Protein AF-X1L4B9-F1 (afdb_monomer)

Nearest PDB structures (foldseek):
  5mqf-assembly1_O  TM=1.848E-01  e=9.489E+00  Homo sapiens

Mean predicted aligned error: 4.22 Å

Foldseek 3Di:
DCVVVPDPDDDDDPVCVVVCVVPPVVSDDDDDDPDDDDDDDPCPDPPNVDPVVVVVVVVVDDPVCCVVPPD

Radius of gyration: 18.94 Å; Cα contacts (8 Å, |Δi|>4): 24; chains: 1; bounding box: 44×21×47 Å

Secondary structure (DSSP, 8-state):
-GGGTS-S-----HHHHHHHHHH-TTT------S--------TTSTTTTSHHHHHHHHHH--HHHHHHHT-

InterPro domains:
  IPR000914 Solute-binding protein family 5 domain [PF00496] (3-70)

pLDDT: mean 93.83, std 4.75, range [66.06, 98.44]

Sequence (71 aa):
AYLNNEIYVSDINPGQLAYATEFIPEELHSTPSFHVFYLTFDTTKPPFNDVRVRQAFNHAMDREEMCSTVL

Solvent-accessible surface area (backbone atoms only — not comparable to full-atom values): 4847 Å² total; per-residue (Å²): 90,56,96,72,72,72,43,96,78,76,90,80,54,68,90,47,44,66,57,40,61,74,76,41,50,91,79,61,81,86,73,93,69,103,71,85,91,81,89,86,73,63,58,86,41,87,70,44,46,42,63,66,53,52,48,50,54,60,72,70,53,62,64,66,61,45,57,73,74,77,90

Organism: NCBI:txid412755

Structure (mmCIF, N/CA/C/O backbone):
data_AF-X1L4B9-F1
#
_entry.id   AF-X1L4B9-F1
#
loop_
_atom_site.group_PDB
_atom_site.id
_atom_site.type_symbol
_atom_site.label_atom_id
_atom_site.label_alt_id
_atom_site.label_comp_id
_atom_site.label_asym_id
_atom_site.label_entity_id
_atom_site.label_seq_id
_atom_site.pdbx_PDB_ins_code
_atom_site.Cartn_x
_atom_site.Cartn_y
_atom_site.Cartn_z
_atom_site.occupancy
_atom_site.B_iso_or_equiv
_atom_site.auth_seq_id
_atom_site.auth_comp_id
_atom_site.auth_asym_id
_atom_site.auth_atom_id
_atom_site.pdbx_PDB_model_num
ATOM 1 N N . ALA A 1 1 ? 24.247 -1.036 -11.450 1.00 89.12 1 ALA A N 1
ATOM 2 C CA . ALA A 1 1 ? 24.374 -2.495 -11.573 1.00 89.12 1 ALA A CA 1
ATOM 3 C C . ALA A 1 1 ? 23.563 -3.042 -12.739 1.00 89.12 1 ALA A C 1
ATOM 5 O O . ALA A 1 1 ? 24.183 -3.444 -13.711 1.00 89.12 1 ALA A O 1
ATOM 6 N N . TYR A 1 2 ? 22.221 -3.002 -12.704 1.00 94.31 2 TYR A N 1
ATOM 7 C CA . TYR A 1 2 ? 21.393 -3.594 -13.771 1.00 94.31 2 TYR A CA 1
ATOM 8 C C . TYR A 1 2 ? 21.730 -3.044 -15.166 1.00 94.31 2 TYR A C 1
ATOM 10 O O . TYR A 1 2 ? 22.206 -3.783 -16.015 1.00 94.31 2 TYR A O 1
ATOM 18 N N . LEU A 1 3 ? 21.661 -1.719 -15.342 1.00 93.12 3 LEU A N 1
ATOM 19 C CA . LEU A 1 3 ? 21.996 -1.049 -16.611 1.00 93.12 3 LEU A CA 1
ATOM 20 C C . LEU A 1 3 ? 23.465 -1.210 -17.057 1.00 93.12 3 LEU A C 1
ATOM 22 O O . LEU A 1 3 ? 23.795 -0.929 -18.203 1.00 93.12 3 LEU A O 1
ATOM 26 N N . ASN A 1 4 ? 24.350 -1.661 -16.162 1.00 95.81 4 ASN A N 1
ATOM 27 C CA . ASN A 1 4 ? 25.752 -1.955 -16.478 1.00 95.81 4 ASN A CA 1
ATOM 28 C C . ASN A 1 4 ? 25.979 -3.449 -16.778 1.00 95.81 4 ASN A C 1
ATOM 30 O O . ASN A 1 4 ? 27.126 -3.879 -16.860 1.00 95.81 4 ASN A O 1
ATOM 34 N N . ASN A 1 5 ? 24.914 -4.250 -16.903 1.00 95.12 5 ASN A N 1
ATOM 35 C CA . ASN A 1 5 ? 24.961 -5.708 -17.061 1.00 95.12 5 ASN A CA 1
ATOM 36 C C . ASN A 1 5 ? 25.663 -6.448 -15.906 1.00 95.12 5 ASN A C 1
ATOM 38 O O . ASN A 1 5 ? 26.188 -7.544 -16.085 1.00 95.12 5 ASN A O 1
ATOM 42 N N . GLU A 1 6 ? 25.686 -5.863 -14.706 1.00 97.69 6 GLU A N 1
ATOM 43 C CA . GLU A 1 6 ? 26.291 -6.490 -13.520 1.00 97.69 6 GLU A CA 1
ATOM 44 C C . GLU A 1 6 ? 25.306 -7.427 -12.798 1.00 97.69 6 GLU A C 1
ATOM 46 O O . GLU A 1 6 ? 25.726 -8.313 -12.056 1.00 97.69 6 GLU A O 1
ATOM 51 N N . ILE A 1 7 ? 23.997 -7.233 -13.004 1.00 96.25 7 ILE A N 1
ATOM 52 C CA . ILE A 1 7 ? 22.912 -8.053 -12.442 1.00 96.25 7 ILE A CA 1
ATOM 53 C C . ILE A 1 7 ? 21.801 -8.245 -13.479 1.00 96.25 7 ILE A C 1
ATOM 55 O O . ILE A 1 7 ? 21.562 -7.361 -14.295 1.00 96.25 7 ILE A O 1
ATOM 59 N N . TYR A 1 8 ? 21.109 -9.384 -13.411 1.00 94.94 8 TYR A N 1
ATOM 60 C CA . TYR A 1 8 ? 20.092 -9.785 -14.396 1.00 94.94 8 TYR A CA 1
ATOM 61 C C . TYR A 1 8 ? 18.663 -9.367 -14.052 1.00 94.94 8 TYR A C 1
ATOM 63 O O . TYR A 1 8 ? 17.804 -9.404 -14.924 1.00 94.94 8 TYR A O 1
ATOM 71 N N . VAL A 1 9 ? 18.386 -9.036 -12.789 1.00 94.31 9 VAL A N 1
ATOM 72 C CA . VAL A 1 9 ? 17.065 -8.607 -12.308 1.00 94.31 9 VAL A CA 1
ATOM 73 C C . VAL A 1 9 ? 17.276 -7.598 -11.186 1.00 94.31 9 VAL A C 1
ATOM 75 O O . VAL A 1 9 ? 18.187 -7.756 -10.371 1.00 94.31 9 VAL A O 1
ATOM 78 N N . SER A 1 10 ? 16.442 -6.566 -11.149 1.00 94.06 10 SER A N 1
ATOM 79 C CA . SER A 1 10 ? 16.371 -5.603 -10.055 1.00 94.06 10 SER A CA 1
ATOM 80 C C . SER A 1 10 ? 14.925 -5.188 -9.857 1.00 94.06 10 SER A C 1
ATOM 82 O O . SER A 1 10 ? 14.206 -4.993 -10.835 1.00 94.06 10 SER A O 1
ATOM 84 N N . ASP A 1 11 ? 14.532 -4.974 -8.606 1.00 93.00 11 ASP A N 1
ATOM 85 C CA . ASP A 1 11 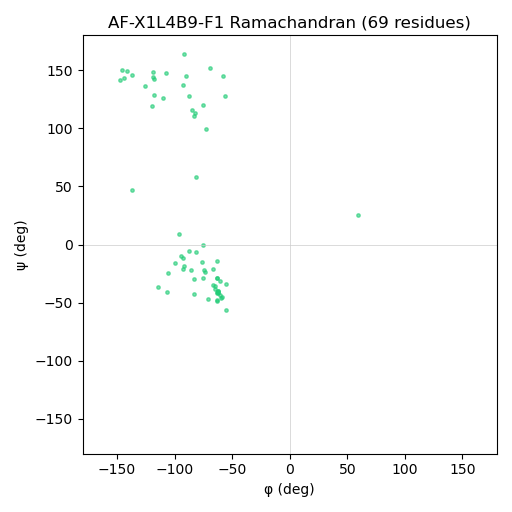? 13.320 -4.216 -8.321 1.00 93.00 11 ASP A CA 1
ATOM 86 C C . ASP A 1 11 ? 13.539 -2.744 -8.697 1.00 93.00 11 ASP A C 1
ATOM 88 O O . ASP A 1 11 ? 14.668 -2.235 -8.651 1.00 93.00 11 ASP A O 1
ATOM 92 N N . ILE A 1 12 ? 12.453 -2.060 -9.050 1.00 91.44 12 ILE A N 1
ATOM 93 C CA . ILE A 1 12 ? 12.428 -0.612 -9.267 1.00 91.44 12 ILE A CA 1
ATOM 94 C C . ILE A 1 12 ? 11.464 0.035 -8.275 1.00 91.44 12 ILE A C 1
ATOM 96 O O . ILE A 1 12 ? 10.462 -0.563 -7.882 1.00 91.44 12 ILE A O 1
ATOM 100 N N . ASN A 1 13 ? 11.757 1.265 -7.862 1.00 90.25 13 ASN A N 1
ATOM 101 C CA . ASN A 1 13 ? 10.818 2.070 -7.078 1.00 90.25 13 ASN A CA 1
ATOM 102 C C . ASN A 1 13 ? 9.940 2.950 -7.997 1.00 90.25 13 ASN A C 1
ATOM 104 O O . ASN A 1 13 ? 10.313 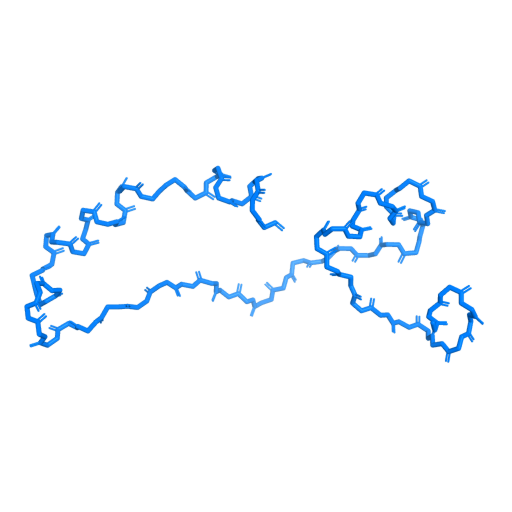3.172 -9.154 1.00 90.25 13 ASN A O 1
ATOM 108 N N . PRO A 1 14 ? 8.816 3.507 -7.502 1.00 87.75 14 PRO A N 1
ATOM 109 C CA . PRO A 1 14 ? 7.916 4.327 -8.321 1.00 87.75 14 PRO A CA 1
ATOM 110 C C . PRO A 1 14 ? 8.597 5.516 -9.020 1.00 87.75 14 PRO A C 1
ATOM 112 O O . PRO A 1 14 ? 8.276 5.833 -10.162 1.00 87.75 14 PRO A O 1
ATOM 115 N N . GLY A 1 15 ? 9.610 6.132 -8.399 1.00 90.25 15 GLY A N 1
ATOM 116 C CA . GLY A 1 15 ? 10.360 7.243 -9.000 1.00 90.25 15 GLY A CA 1
ATOM 117 C C . GLY A 1 15 ? 11.191 6.850 -10.228 1.00 90.25 15 GLY A C 1
ATOM 118 O O . GLY A 1 15 ? 11.530 7.704 -11.044 1.00 90.25 15 GLY A O 1
ATOM 119 N N . GLN A 1 16 ? 11.508 5.565 -10.387 1.00 93.31 16 GLN A N 1
ATOM 120 C CA . GLN A 1 16 ? 12.231 5.027 -11.542 1.00 93.31 16 GLN A CA 1
ATOM 121 C C . GLN A 1 16 ? 11.291 4.536 -12.650 1.00 93.31 16 GLN A C 1
ATOM 123 O O . GLN A 1 16 ? 11.754 4.284 -13.762 1.00 93.31 16 GLN A O 1
ATOM 128 N N . LEU A 1 17 ? 9.988 4.419 -12.373 1.00 92.00 17 LEU A N 1
ATOM 129 C CA . LEU A 1 17 ? 9.017 3.842 -13.299 1.00 92.00 17 LEU A CA 1
ATOM 130 C C . LEU A 1 17 ? 8.908 4.645 -14.597 1.00 92.00 17 LEU A C 1
ATOM 132 O O . LEU A 1 17 ? 8.890 4.051 -15.672 1.00 92.00 17 LEU A O 1
ATOM 136 N N . ALA A 1 18 ? 8.897 5.979 -14.512 1.00 92.88 18 ALA A N 1
ATOM 137 C CA . ALA A 1 18 ? 8.843 6.846 -15.690 1.00 92.88 18 ALA A CA 1
ATOM 138 C C . ALA A 1 18 ? 10.043 6.607 -16.622 1.00 92.88 18 ALA A C 1
ATOM 140 O O . ALA A 1 18 ? 9.867 6.396 -17.818 1.00 92.88 18 ALA A O 1
ATOM 141 N N . TYR A 1 19 ? 11.251 6.541 -16.054 1.00 94.88 19 TYR A N 1
ATOM 142 C CA . TYR A 1 19 ? 12.466 6.238 -16.808 1.00 94.88 19 TYR A CA 1
ATOM 143 C C . TYR A 1 19 ? 12.420 4.833 -17.422 1.00 94.88 19 TYR A C 1
ATOM 145 O O . TYR A 1 19 ? 12.680 4.674 -18.611 1.00 94.88 19 TYR A O 1
ATOM 153 N N . ALA A 1 20 ? 12.069 3.812 -16.635 1.00 95.06 20 ALA A N 1
ATOM 154 C CA . ALA A 1 20 ? 12.031 2.434 -17.118 1.00 95.06 20 ALA A CA 1
ATOM 155 C C . ALA A 1 20 ? 11.009 2.252 -18.253 1.00 95.06 20 ALA A C 1
ATOM 157 O O . ALA A 1 20 ? 11.299 1.591 -19.246 1.00 95.06 20 ALA A O 1
ATOM 158 N N . THR A 1 21 ? 9.849 2.902 -18.135 1.00 95.12 21 THR A N 1
ATOM 159 C CA . THR A 1 21 ? 8.788 2.875 -19.151 1.00 95.12 21 THR A CA 1
ATOM 160 C C . THR A 1 21 ? 9.227 3.540 -20.456 1.00 95.12 21 THR A C 1
ATOM 162 O O . THR A 1 21 ? 8.841 3.086 -21.528 1.00 95.12 21 THR A O 1
ATOM 165 N N . GLU A 1 22 ? 10.029 4.604 -20.391 1.00 97.19 22 GLU A N 1
ATOM 166 C CA . GLU A 1 22 ? 10.475 5.331 -21.583 1.00 97.19 22 GLU A CA 1
ATOM 167 C C . GLU A 1 22 ? 11.687 4.677 -22.262 1.00 97.19 22 GLU A C 1
ATOM 169 O O . GLU A 1 22 ? 11.722 4.569 -23.487 1.00 97.19 22 GLU A O 1
ATOM 174 N N . PHE A 1 23 ? 12.676 4.226 -21.486 1.00 96.06 23 PHE A N 1
ATOM 175 C CA . PHE A 1 23 ? 13.988 3.850 -22.025 1.00 96.06 23 PHE A CA 1
ATOM 176 C C . PHE A 1 23 ? 14.254 2.343 -22.091 1.00 96.06 23 PHE A C 1
ATOM 178 O O . PHE A 1 23 ? 15.075 1.928 -22.906 1.00 96.06 23 PHE A O 1
ATOM 185 N N . ILE A 1 24 ? 13.587 1.527 -21.268 1.00 95.62 24 ILE A N 1
ATOM 186 C CA . ILE A 1 24 ? 13.753 0.060 -21.239 1.00 95.62 24 ILE A CA 1
ATOM 187 C C . ILE A 1 24 ? 12.404 -0.690 -21.120 1.00 95.62 24 ILE A C 1
ATOM 189 O O . ILE A 1 24 ? 12.275 -1.608 -20.307 1.00 95.62 24 ILE A O 1
ATOM 193 N N . PRO A 1 25 ? 11.373 -0.340 -21.917 1.00 96.19 25 PRO A N 1
ATOM 194 C CA . PRO A 1 25 ? 10.025 -0.891 -21.747 1.00 96.19 25 PRO A CA 1
ATOM 195 C C . PRO A 1 25 ? 9.941 -2.407 -21.957 1.00 96.19 25 PRO A C 1
ATOM 197 O O . PRO A 1 25 ? 9.083 -3.054 -21.365 1.00 9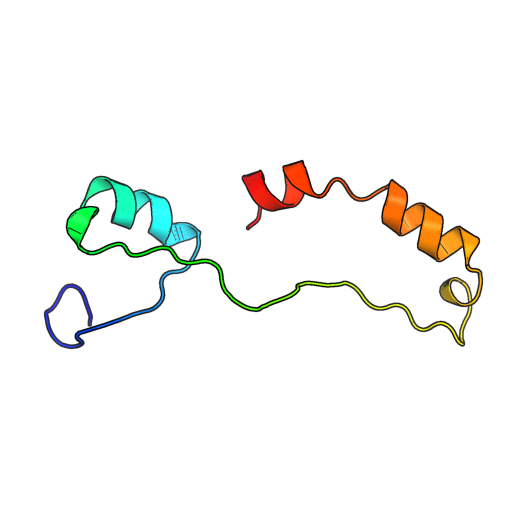6.19 25 PRO A O 1
ATOM 200 N N . GLU A 1 26 ? 10.816 -2.983 -22.787 1.00 96.62 26 GLU A N 1
ATOM 201 C CA . GLU A 1 26 ? 10.821 -4.424 -23.082 1.00 96.62 26 GLU A CA 1
ATOM 202 C C . GLU A 1 26 ? 11.360 -5.274 -21.920 1.00 96.62 26 GLU A C 1
ATOM 204 O O . GLU A 1 26 ? 11.020 -6.451 -21.809 1.00 96.62 26 GLU A O 1
ATOM 209 N N . GLU A 1 27 ? 12.168 -4.674 -21.042 1.00 95.31 27 GLU A N 1
ATOM 210 C CA . GLU A 1 27 ? 12.756 -5.320 -19.860 1.00 95.31 27 GLU A CA 1
ATOM 211 C C . GLU A 1 27 ? 11.908 -5.092 -18.594 1.00 95.31 27 GLU A C 1
ATOM 213 O O . GLU A 1 27 ? 12.134 -5.712 -17.551 1.00 95.31 27 GLU A O 1
ATOM 218 N N . LEU A 1 28 ? 10.911 -4.204 -18.674 1.00 95.56 28 LEU A N 1
ATOM 219 C CA . LEU A 1 28 ? 10.017 -3.888 -17.571 1.00 95.56 28 LEU A CA 1
ATOM 220 C C . LEU A 1 28 ? 8.887 -4.918 -17.474 1.00 95.56 28 LEU A C 1
ATOM 222 O O . LEU A 1 28 ? 7.974 -4.967 -18.298 1.00 95.56 28 LEU A O 1
ATOM 226 N N . HIS A 1 29 ? 8.898 -5.697 -16.396 1.00 94.19 29 HIS A N 1
ATOM 227 C CA . HIS A 1 29 ? 7.847 -6.664 -16.097 1.00 94.19 29 HIS A CA 1
ATOM 228 C C . HIS A 1 29 ? 7.024 -6.221 -14.887 1.00 94.19 29 HIS A C 1
ATOM 230 O O . HIS A 1 29 ? 7.564 -5.987 -13.808 1.00 94.19 29 HIS A O 1
ATOM 236 N N . SER A 1 30 ? 5.701 -6.154 -15.057 1.00 91.69 30 SER A N 1
ATOM 237 C CA . SER A 1 30 ? 4.754 -5.918 -13.966 1.00 91.69 30 SER A CA 1
ATOM 238 C C . SER A 1 30 ? 3.818 -7.108 -13.821 1.00 91.69 30 SER A C 1
ATOM 240 O O . SER A 1 30 ? 3.211 -7.570 -14.789 1.00 91.69 30 SER A O 1
ATOM 242 N N . THR A 1 31 ? 3.709 -7.616 -12.598 1.00 91.50 31 THR A N 1
ATOM 243 C CA . THR A 1 31 ? 2.823 -8.727 -12.254 1.00 91.50 31 THR A CA 1
ATOM 244 C C . THR A 1 31 ? 2.119 -8.427 -10.938 1.00 91.50 31 THR A C 1
ATOM 246 O O . THR A 1 31 ? 2.750 -7.859 -10.043 1.00 91.50 31 THR A O 1
ATOM 249 N N . PRO A 1 32 ? 0.857 -8.851 -10.758 1.00 90.25 32 PRO A N 1
ATOM 250 C CA . PRO A 1 32 ? 0.205 -8.765 -9.461 1.00 90.25 32 PRO A CA 1
ATOM 251 C C . PRO A 1 32 ? 1.029 -9.488 -8.390 1.00 90.25 32 PRO A C 1
ATOM 253 O O . PRO A 1 32 ? 1.379 -10.657 -8.547 1.00 90.25 32 PRO A O 1
ATOM 256 N N . SER A 1 33 ? 1.321 -8.795 -7.294 1.00 87.94 33 SER A N 1
ATOM 257 C CA . SER A 1 33 ? 1.947 -9.397 -6.119 1.00 87.94 33 SER A CA 1
ATOM 258 C C . SER A 1 33 ? 0.874 -9.901 -5.159 1.00 87.94 33 SER A C 1
ATOM 260 O O . SER A 1 33 ? -0.174 -9.275 -4.998 1.00 87.94 33 SER A O 1
ATOM 262 N N . PHE A 1 34 ? 1.138 -11.013 -4.473 1.00 94.38 34 PHE A N 1
ATOM 263 C CA . PHE A 1 34 ? 0.281 -11.500 -3.391 1.00 94.38 34 PHE A CA 1
ATOM 264 C C . PHE A 1 34 ? 0.583 -10.745 -2.083 1.00 94.38 34 PHE A C 1
ATOM 266 O O . PHE A 1 34 ? 0.974 -11.331 -1.074 1.00 94.38 34 PHE A O 1
ATOM 273 N N . HIS A 1 35 ? 0.447 -9.418 -2.125 1.00 90.56 35 HIS A N 1
ATOM 274 C CA . HIS A 1 35 ? 0.706 -8.505 -1.013 1.00 90.56 35 HIS A CA 1
ATOM 275 C C . HIS A 1 35 ? -0.526 -7.635 -0.754 1.00 90.56 35 HIS A C 1
ATOM 277 O O . HIS A 1 35 ? -1.128 -7.108 -1.687 1.00 90.56 35 HIS A O 1
ATOM 283 N N . VAL A 1 36 ? -0.883 -7.450 0.519 1.00 92.62 36 VAL A N 1
ATOM 284 C CA . VAL A 1 36 ? -1.964 -6.548 0.937 1.00 92.62 36 VAL A CA 1
ATOM 285 C C . VAL A 1 36 ? -1.386 -5.481 1.856 1.00 92.62 36 VAL A C 1
ATOM 287 O O . VAL A 1 36 ? -0.880 -5.801 2.928 1.00 92.62 36 VAL A O 1
ATOM 290 N N . PHE A 1 37 ? -1.494 -4.217 1.453 1.00 91.06 37 PHE A N 1
ATOM 291 C CA . PHE A 1 37 ? -1.150 -3.076 2.299 1.00 91.06 37 PHE A CA 1
ATOM 292 C C . PHE A 1 37 ? -2.364 -2.672 3.138 1.00 91.06 37 PHE A C 1
ATOM 294 O O . PHE A 1 37 ? -3.458 -2.473 2.609 1.00 91.06 37 PHE A O 1
ATOM 301 N N . TYR A 1 38 ? -2.187 -2.554 4.454 1.00 93.12 38 TYR A N 1
ATOM 302 C CA . TYR A 1 38 ? -3.262 -2.187 5.375 1.00 93.12 38 TYR A CA 1
ATOM 303 C C . TYR A 1 38 ? -2.748 -1.349 6.545 1.00 93.12 38 TYR A C 1
ATOM 305 O O . TYR A 1 38 ? -1.614 -1.496 6.996 1.00 93.12 38 TYR A O 1
ATOM 313 N N . LEU A 1 39 ? -3.620 -0.484 7.062 1.00 92.38 39 LEU A N 1
ATOM 314 C CA . LEU A 1 39 ? -3.410 0.211 8.328 1.00 92.38 39 LEU A CA 1
ATOM 315 C C . LEU A 1 39 ? -4.058 -0.585 9.459 1.00 92.38 39 LEU A C 1
ATOM 317 O O . LEU A 1 39 ? -5.186 -1.067 9.333 1.00 92.38 39 LEU A O 1
ATOM 321 N N . THR A 1 40 ? -3.359 -0.693 10.583 1.00 95.56 40 THR A N 1
ATOM 322 C CA . THR A 1 40 ? -3.876 -1.321 11.803 1.00 95.56 40 THR A CA 1
ATOM 323 C C . THR A 1 40 ? -4.173 -0.286 12.872 1.00 95.56 40 THR A C 1
ATOM 325 O O . THR A 1 40 ? -3.444 0.693 13.015 1.00 95.56 40 THR A O 1
ATOM 328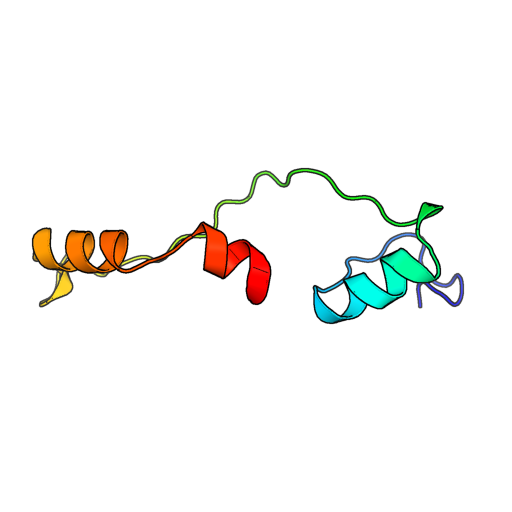 N N . PHE A 1 41 ? -5.189 -0.558 13.687 1.00 97.31 41 PHE A N 1
ATOM 329 C CA . PHE A 1 41 ? -5.543 0.254 14.846 1.00 97.31 41 PHE A CA 1
ATOM 330 C C . PHE A 1 41 ? -5.406 -0.565 16.133 1.00 97.31 41 PHE A C 1
ATOM 332 O O . PHE A 1 41 ? -5.783 -1.737 16.151 1.00 97.31 41 PHE A O 1
ATOM 339 N N . ASP A 1 42 ? -4.936 0.051 17.222 1.00 97.75 42 ASP A N 1
ATOM 340 C CA . ASP A 1 42 ? -5.021 -0.552 18.559 1.00 97.75 42 ASP A CA 1
ATOM 341 C C . ASP A 1 42 ? -6.479 -0.511 19.036 1.00 97.75 42 ASP A C 1
ATOM 343 O O . ASP A 1 42 ? -6.978 0.507 19.514 1.00 97.75 42 ASP A O 1
ATOM 347 N N . THR A 1 43 ? -7.185 -1.631 18.897 1.00 97.94 43 THR A N 1
ATOM 348 C CA . THR A 1 43 ? -8.609 -1.735 19.241 1.00 97.94 43 THR A CA 1
ATOM 349 C C . THR A 1 43 ? -8.873 -1.803 20.745 1.00 97.94 43 THR A C 1
ATOM 351 O O . THR A 1 43 ? 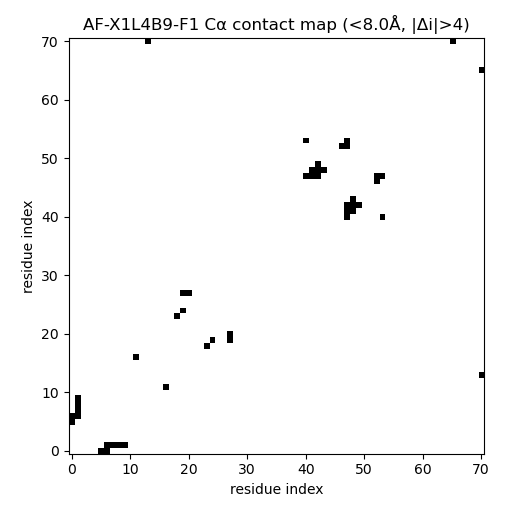-10.029 -1.922 21.145 1.00 97.94 43 THR A O 1
ATOM 354 N N . THR A 1 44 ? -7.839 -1.773 21.590 1.00 98.00 44 THR A N 1
ATOM 355 C CA . THR A 1 44 ? -7.983 -1.887 23.051 1.00 98.00 44 THR A CA 1
ATOM 356 C C . THR A 1 44 ? -7.929 -0.540 23.764 1.00 98.00 44 THR A C 1
ATOM 358 O O . THR A 1 44 ? -8.367 -0.439 24.910 1.00 98.00 44 THR A O 1
ATOM 361 N N . LYS A 1 45 ? -7.448 0.513 23.090 1.00 98.25 45 LYS A N 1
ATOM 362 C CA . LYS A 1 45 ? -7.255 1.843 23.680 1.00 98.25 45 LYS A CA 1
ATOM 363 C C . LYS A 1 45 ? -8.097 2.916 22.983 1.00 98.25 45 LYS A C 1
ATOM 365 O O . LYS A 1 45 ? -8.249 2.881 21.760 1.00 98.25 45 LYS A O 1
ATOM 370 N N . PRO A 1 46 ? -8.624 3.904 23.727 1.00 96.94 46 PRO A N 1
ATOM 371 C CA . PRO A 1 46 ? -9.224 5.090 23.122 1.00 96.94 46 PRO A CA 1
ATOM 372 C C . PRO A 1 46 ? -8.237 5.856 22.219 1.00 96.94 46 PRO A C 1
ATOM 374 O O . PRO A 1 46 ? -7.053 5.916 22.552 1.00 96.94 46 PRO A O 1
ATOM 377 N N . PRO A 1 47 ? -8.695 6.459 21.101 1.00 96.75 47 PRO A N 1
ATOM 378 C CA . PRO A 1 47 ? -10.080 6.473 20.608 1.00 96.75 47 PRO A CA 1
ATOM 379 C C . PRO A 1 47 ? -10.429 5.274 19.706 1.00 96.75 47 PRO A C 1
ATOM 381 O O . PRO A 1 47 ? -11.575 5.126 19.290 1.00 96.75 47 PRO A O 1
ATOM 384 N N . PHE A 1 48 ? -9.458 4.422 19.375 1.00 98.31 48 PHE A N 1
ATOM 385 C CA . PHE A 1 48 ? -9.614 3.376 18.364 1.00 98.31 48 PHE A CA 1
ATOM 386 C C . PHE A 1 48 ? -10.308 2.107 18.863 1.00 98.31 48 PHE A C 1
ATOM 388 O O . PHE A 1 48 ? -10.647 1.246 18.048 1.00 98.31 48 PHE A O 1
ATOM 395 N N . ASN A 1 49 ? -10.582 1.994 20.165 1.00 98.25 49 ASN A N 1
ATOM 396 C CA . ASN A 1 49 ? -11.496 0.990 20.705 1.00 98.25 49 ASN A CA 1
ATOM 397 C C . ASN A 1 49 ? -12.938 1.178 20.190 1.00 98.25 49 ASN A C 1
ATOM 399 O O . ASN A 1 49 ? -13.647 0.189 19.995 1.00 98.25 49 ASN A O 1
ATOM 403 N N . ASP A 1 50 ? -13.354 2.408 19.869 1.00 98.44 50 ASP A N 1
ATOM 404 C CA . ASP A 1 50 ? -14.645 2.690 19.238 1.00 98.44 50 ASP A CA 1
ATOM 405 C C . ASP A 1 50 ? -14.627 2.315 17.744 1.00 98.44 50 ASP A C 1
ATOM 407 O O . ASP A 1 50 ? -13.850 2.842 16.942 1.00 98.44 50 ASP A O 1
ATOM 411 N N . VAL A 1 51 ? -15.514 1.399 17.344 1.00 97.94 51 VAL A N 1
ATOM 412 C CA . VAL A 1 51 ? -15.638 0.954 15.947 1.00 97.94 51 VAL A CA 1
ATOM 413 C C . VAL A 1 51 ? -16.009 2.093 14.997 1.00 97.94 51 VAL A C 1
ATOM 415 O O . VAL A 1 51 ? -15.545 2.097 13.858 1.00 97.94 51 VAL A O 1
ATOM 418 N N . ARG A 1 52 ? -16.767 3.089 15.468 1.00 98.31 52 ARG A N 1
ATOM 419 C CA . ARG A 1 52 ? -17.200 4.236 14.660 1.00 98.31 52 ARG A CA 1
ATOM 420 C C . ARG A 1 52 ? -16.018 5.113 14.271 1.00 98.31 52 ARG A C 1
ATOM 422 O O . ARG A 1 52 ? -15.976 5.610 13.152 1.00 98.31 52 ARG A O 1
ATOM 429 N N . VAL A 1 53 ? -15.025 5.241 15.156 1.00 98.06 53 VAL A N 1
ATOM 430 C CA . VAL A 1 53 ? -13.776 5.955 14.854 1.00 98.06 53 VAL A CA 1
ATOM 431 C C . VAL A 1 53 ? -13.036 5.234 13.730 1.00 98.06 53 VAL A C 1
ATOM 433 O O . VAL A 1 53 ? -12.670 5.857 12.740 1.00 98.06 53 VAL A O 1
ATOM 436 N N . ARG A 1 54 ? -12.884 3.907 13.811 1.00 97.88 54 ARG A N 1
ATOM 437 C CA . ARG A 1 54 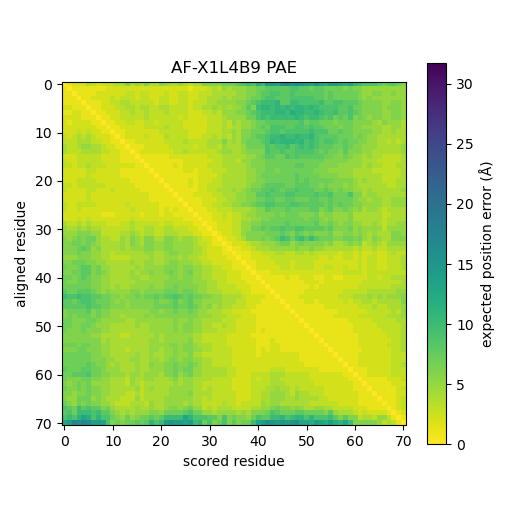? -12.198 3.131 12.760 1.00 97.88 54 ARG A CA 1
ATOM 438 C C . ARG A 1 54 ? -12.942 3.162 11.421 1.00 97.88 54 ARG A C 1
ATOM 440 O O . ARG A 1 54 ? -12.310 3.253 10.372 1.00 97.88 54 ARG A O 1
ATOM 447 N N . GLN A 1 55 ? -14.273 3.118 11.450 1.00 97.81 55 GLN A N 1
ATOM 448 C CA . GLN A 1 55 ? -15.107 3.272 10.255 1.00 97.81 55 GLN A CA 1
ATOM 449 C C . GLN A 1 55 ? -14.944 4.660 9.631 1.00 97.81 55 GLN A C 1
ATOM 451 O O . GLN A 1 55 ? -14.791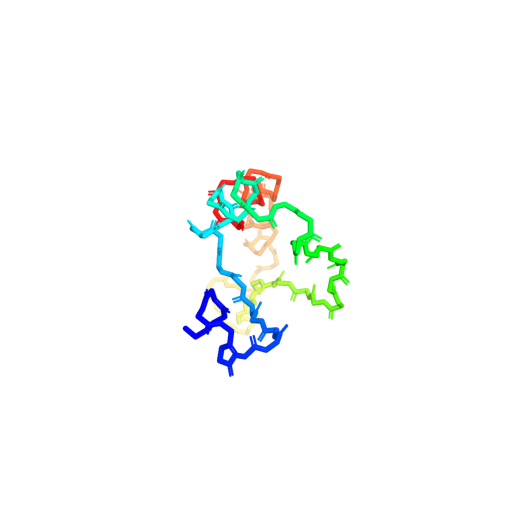 4.753 8.418 1.00 97.81 55 GLN A O 1
ATOM 456 N N . ALA A 1 56 ? -14.896 5.722 10.441 1.00 97.88 56 ALA A N 1
ATOM 457 C CA . ALA A 1 56 ? -14.666 7.077 9.946 1.00 97.88 56 ALA A CA 1
ATOM 458 C C . ALA A 1 56 ? -13.331 7.191 9.192 1.00 97.88 56 ALA A C 1
ATOM 460 O O . ALA A 1 56 ? -13.313 7.716 8.084 1.00 97.88 56 ALA A O 1
ATOM 461 N N . PHE A 1 57 ? -12.242 6.623 9.725 1.00 96.56 57 PHE A N 1
ATOM 462 C CA . PHE A 1 57 ? -10.966 6.550 8.999 1.00 96.56 57 PHE A CA 1
ATOM 463 C C . PHE A 1 57 ? -11.094 5.764 7.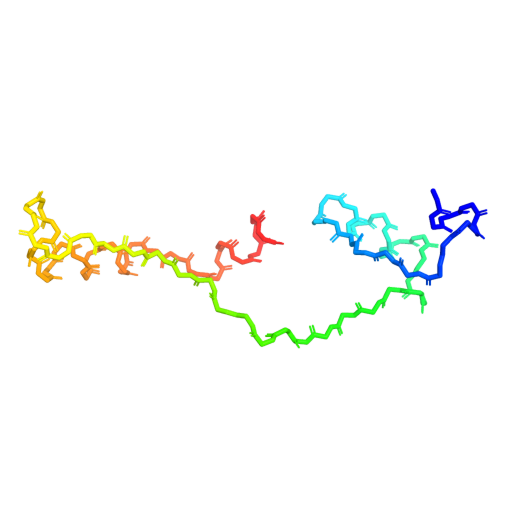688 1.00 96.56 57 PHE A C 1
ATOM 465 O O . PHE A 1 57 ? -10.594 6.208 6.662 1.00 96.56 57 PHE A O 1
ATOM 472 N N . ASN A 1 58 ? -11.790 4.624 7.693 1.00 95.50 58 ASN A N 1
ATOM 473 C CA . ASN A 1 58 ? -11.969 3.809 6.490 1.00 95.50 58 ASN A CA 1
ATOM 474 C C . ASN A 1 58 ? -12.728 4.553 5.374 1.00 95.50 58 ASN A C 1
ATOM 476 O O . ASN A 1 58 ? -12.355 4.434 4.208 1.00 95.50 58 ASN A O 1
ATOM 480 N N . HIS A 1 59 ? -13.761 5.318 5.741 1.00 96.56 59 HIS A N 1
ATOM 481 C CA . HIS A 1 59 ? -14.557 6.129 4.817 1.00 96.56 59 HIS A CA 1
ATOM 482 C C . HIS A 1 59 ? -13.843 7.402 4.357 1.00 96.56 59 HIS A C 1
ATOM 484 O O . HIS A 1 59 ? -14.103 7.868 3.255 1.00 96.56 59 HIS A O 1
ATOM 490 N N . ALA A 1 60 ? -12.956 7.961 5.180 1.00 96.25 60 ALA A N 1
ATOM 491 C CA . ALA A 1 60 ? -12.166 9.135 4.822 1.00 96.25 60 ALA A CA 1
ATOM 492 C C . ALA A 1 60 ? -10.998 8.811 3.872 1.00 96.25 60 ALA A C 1
ATOM 494 O O . ALA A 1 60 ? -10.415 9.723 3.294 1.00 96.25 60 ALA A O 1
ATOM 495 N N . MET A 1 61 ? -10.636 7.533 3.727 1.00 93.06 61 MET A N 1
ATOM 496 C CA . MET A 1 61 ? -9.578 7.098 2.818 1.00 93.06 61 MET A CA 1
ATOM 497 C C . MET A 1 61 ? -10.101 6.902 1.395 1.00 93.06 61 MET A C 1
ATOM 499 O O . MET A 1 61 ? -10.856 5.961 1.130 1.00 93.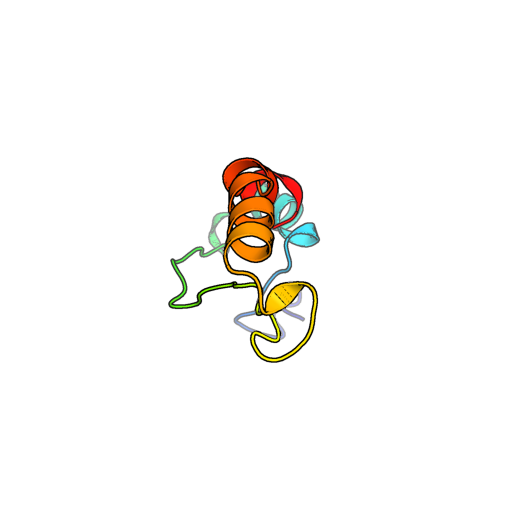06 61 MET A O 1
ATOM 503 N N . ASP A 1 62 ? -9.597 7.720 0.475 1.00 95.50 62 ASP A N 1
ATOM 504 C CA . ASP A 1 62 ? -9.687 7.467 -0.960 1.00 95.50 62 ASP A CA 1
ATOM 505 C C . ASP A 1 62 ? -8.557 6.519 -1.386 1.00 95.50 62 ASP A C 1
ATOM 507 O O . ASP A 1 62 ? -7.373 6.852 -1.319 1.00 95.50 62 ASP A O 1
ATOM 511 N N . ARG A 1 63 ? -8.923 5.291 -1.759 1.00 93.25 63 ARG A N 1
ATOM 512 C CA . ARG A 1 63 ? -7.955 4.254 -2.141 1.00 93.25 63 ARG A CA 1
ATOM 513 C C . ARG A 1 63 ? -7.516 4.385 -3.589 1.00 93.25 63 ARG A C 1
ATOM 515 O O . ARG A 1 63 ? -6.397 3.991 -3.893 1.00 93.25 63 ARG A O 1
ATOM 522 N N . GLU A 1 64 ? -8.380 4.898 -4.459 1.00 94.31 64 GLU A N 1
ATOM 523 C CA . GLU A 1 64 ? -8.053 5.061 -5.874 1.00 94.31 64 GLU A CA 1
ATOM 524 C C . GLU A 1 64 ? -7.029 6.181 -6.031 1.00 94.31 64 GLU A C 1
ATOM 526 O O . GLU A 1 64 ? -5.987 5.964 -6.646 1.00 94.31 64 GLU A O 1
ATOM 531 N N . GLU A 1 65 ? -7.259 7.315 -5.366 1.00 94.31 65 GLU A N 1
ATOM 532 C CA . GLU A 1 65 ? -6.327 8.446 -5.369 1.00 94.31 65 GLU A CA 1
ATOM 533 C C . GLU A 1 65 ? -4.974 8.085 -4.742 1.00 94.31 65 GLU A C 1
ATOM 535 O O . GLU A 1 65 ? -3.913 8.442 -5.253 1.00 94.31 65 GLU A O 1
ATOM 540 N N . MET A 1 66 ? -4.977 7.329 -3.640 1.00 90.88 66 MET A N 1
ATOM 541 C CA . MET A 1 66 ? -3.736 6.890 -2.997 1.00 90.88 66 MET A CA 1
ATOM 542 C C . MET A 1 66 ? -2.896 5.995 -3.923 1.00 90.88 66 MET A C 1
ATOM 544 O O . MET A 1 66 ? -1.673 6.138 -3.967 1.00 90.88 66 MET A O 1
ATOM 548 N N . CYS A 1 67 ? -3.543 5.092 -4.666 1.00 89.44 67 CYS A N 1
ATOM 549 C CA . CYS A 1 67 ? -2.877 4.188 -5.602 1.00 89.44 67 CYS A CA 1
ATOM 550 C C . CYS A 1 67 ? -2.414 4.865 -6.897 1.00 89.44 67 CYS A C 1
ATOM 552 O O . CYS A 1 67 ? -1.563 4.305 -7.574 1.00 89.44 67 CYS A O 1
ATOM 554 N N . SER A 1 68 ? -2.991 6.004 -7.282 1.00 89.19 68 SER A N 1
ATOM 555 C CA . SER A 1 68 ? -2.635 6.700 -8.524 1.00 89.19 68 SER A CA 1
ATOM 556 C C . SER A 1 68 ? -1.556 7.769 -8.336 1.00 89.19 68 SER A C 1
ATOM 558 O O . SER A 1 68 ? -0.916 8.160 -9.313 1.00 89.19 68 SER A O 1
ATOM 560 N N . THR A 1 69 ? -1.371 8.270 -7.110 1.00 86.25 69 THR A N 1
ATOM 561 C CA . THR A 1 69 ? -0.501 9.428 -6.836 1.00 86.25 69 THR A CA 1
ATOM 562 C C . THR A 1 69 ? 0.725 9.121 -5.985 1.00 86.25 69 THR A C 1
ATOM 564 O O . THR A 1 69 ? 1.768 9.744 -6.185 1.00 86.25 69 THR A O 1
ATOM 567 N N . VAL A 1 70 ? 0.605 8.220 -5.007 1.00 80.38 70 VAL A N 1
ATOM 568 C CA . VAL A 1 70 ? 1.664 7.958 -4.018 1.00 80.38 70 VAL A CA 1
ATOM 569 C C . VAL A 1 70 ? 2.366 6.628 -4.272 1.00 80.38 70 VAL A C 1
ATOM 571 O O . VAL A 1 70 ? 3.582 6.543 -4.084 1.00 80.38 70 VAL A O 1
ATOM 574 N N . LEU A 1 71 ? 1.595 5.599 -4.629 1.00 66.06 71 LEU A N 1
ATOM 575 C CA . LEU A 1 71 ? 2.089 4.256 -4.946 1.00 66.06 71 LEU A CA 1
ATOM 576 C C . LEU A 1 71 ? 2.422 4.140 -6.434 1.00 66.06 71 LEU A C 1
ATOM 578 O O . LEU A 1 71 ? 3.412 3.434 -6.729 1.00 66.06 71 LEU A O 1
#